Protein AF-A0A9X9M8Z0-F1 (afdb_monomer)

Foldseek 3Di:
DDDDDPDQPFPCDPPNQKTKGWDFKDKDWDPDDPDDDPPPDDDPDPPPPTDIDMDGDDPVFATWMWMAGPVGDIWIDGPPRTD

Nearest PDB structures (foldseek):
  6nxf-assembly1_A  TM=8.546E-01  e=4.413E-05  Mus musculus
  6hfg-assembly1_B-2  TM=9.317E-01  e=2.364E-04  Mus musculus
  6nxf-assembly1_B  TM=8.734E-01  e=1.051E-04  Mus musculus
  4nn7-assembly1_C  TM=2.201E-01  e=4.433E+00  Mus musculus

InterPro domains:
  IPR029168 Meiotic recombination protein REC114-like [PF15165] (21-83)
  IPR029168 Meiotic recombination protein REC114-like [PTHR34921] (1-83)

Radius of gyration: 19.98 Å; Cα contacts (8 Å, |Δi|>4): 111; chains: 1; bounding box: 30×64×49 Å

Solvent-accessible surface area (backbone atoms only — not comparable to full-atom values): 5448 Å² total; per-residue (Å²): 135,86,82,80,86,80,70,78,78,56,69,60,55,98,57,92,55,44,49,44,45,78,43,67,67,50,73,44,82,40,78,53,80,90,78,73,79,86,68,87,84,74,78,94,81,68,80,65,66,78,43,67,53,73,45,64,45,38,90,91,68,24,54,30,35,38,37,42,32,78,90,69,54,74,45,39,29,36,64,95,44,81,101

Mean predicted aligned error: 13.57 Å

pLDDT: mean 74.82, std 21.82, range [36.62, 96.88]

Structure (mmCIF, N/CA/C/O backbone):
data_AF-A0A9X9M8Z0-F1
#
_entry.id   AF-A0A9X9M8Z0-F1
#
loop_
_atom_site.group_PDB
_atom_site.id
_atom_site.type_symbol
_atom_site.label_atom_id
_atom_site.label_alt_id
_atom_site.label_comp_id
_atom_site.label_asym_id
_atom_site.label_entity_id
_atom_site.label_seq_id
_atom_site.pdbx_PDB_ins_code
_atom_site.Cartn_x
_atom_site.Cartn_y
_atom_site.Cartn_z
_atom_site.occupancy
_atom_site.B_iso_or_equiv
_atom_site.auth_seq_id
_atom_site.auth_comp_id
_atom_site.auth_asym_id
_atom_site.auth_atom_id
_atom_site.pdbx_PDB_model_num
ATOM 1 N N . MET A 1 1 ? -5.084 -36.329 2.352 1.00 36.62 1 MET A N 1
ATOM 2 C CA . MET A 1 1 ? -6.244 -35.414 2.359 1.00 36.62 1 MET A CA 1
ATOM 3 C C . MET A 1 1 ? -5.660 -34.022 2.575 1.00 36.62 1 MET A C 1
ATOM 5 O O . MET A 1 1 ? -5.164 -33.796 3.665 1.00 36.62 1 MET A O 1
ATOM 9 N N . ALA A 1 2 ? -5.214 -33.369 1.492 1.00 46.50 2 ALA A N 1
ATOM 10 C CA . ALA A 1 2 ? -5.807 -32.143 0.916 1.00 46.50 2 ALA A CA 1
ATOM 11 C C . ALA A 1 2 ? -5.807 -30.974 1.934 1.00 46.50 2 ALA A C 1
ATOM 13 O O . ALA A 1 2 ? -6.299 -31.148 3.037 1.00 46.50 2 ALA A O 1
ATOM 14 N N . GLU A 1 3 ? -5.253 -29.790 1.665 1.00 42.56 3 GLU A N 1
ATOM 15 C CA . GLU A 1 3 ? -5.328 -29.050 0.406 1.00 42.56 3 GLU A CA 1
ATOM 16 C C . GLU A 1 3 ? -4.319 -27.876 0.356 1.00 42.56 3 GLU A C 1
ATOM 18 O O . GLU A 1 3 ? -3.997 -27.278 1.378 1.00 42.56 3 GLU A O 1
ATOM 23 N N . ALA A 1 4 ? -3.881 -27.586 -0.874 1.00 42.59 4 ALA A N 1
ATOM 24 C CA . ALA A 1 4 ? -3.504 -26.299 -1.466 1.00 42.59 4 ALA A CA 1
ATOM 25 C C . ALA A 1 4 ? -2.496 -25.370 -0.765 1.00 42.59 4 ALA A C 1
ATOM 27 O O . ALA A 1 4 ? -2.797 -24.622 0.163 1.00 42.59 4 ALA A O 1
ATOM 28 N N . GLY A 1 5 ? -1.316 -25.286 -1.389 1.00 48.41 5 GLY A N 1
ATOM 29 C CA . GLY A 1 5 ? -0.464 -24.110 -1.318 1.00 48.41 5 GLY A CA 1
ATOM 30 C C . GLY A 1 5 ? -1.227 -22.855 -1.739 1.00 48.41 5 GLY A C 1
ATOM 31 O O . GLY A 1 5 ? -1.810 -22.787 -2.819 1.00 48.41 5 GLY A O 1
ATOM 32 N N . LYS A 1 6 ? -1.197 -21.843 -0.876 1.00 46.12 6 LYS A N 1
ATOM 33 C CA . LYS A 1 6 ? -1.539 -20.473 -1.241 1.00 46.12 6 LYS A CA 1
ATOM 34 C C . LYS A 1 6 ? -0.239 -19.772 -1.592 1.00 46.12 6 LYS A C 1
ATOM 36 O O . LYS A 1 6 ? 0.3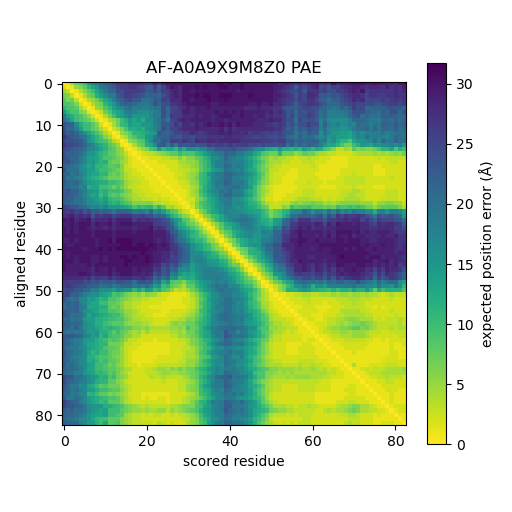29 -19.040 -0.786 1.00 46.12 6 LYS A O 1
ATOM 41 N N . GLU A 1 7 ? 0.262 -20.062 -2.786 1.00 43.53 7 GLU A N 1
ATOM 42 C CA . GLU A 1 7 ? 1.255 -19.193 -3.403 1.00 43.53 7 GLU A CA 1
ATOM 43 C C . GLU A 1 7 ? 0.590 -17.817 -3.526 1.00 43.53 7 GLU A C 1
ATOM 45 O O . GLU A 1 7 ? -0.552 -17.744 -4.000 1.00 43.53 7 GLU A O 1
ATOM 50 N N . PRO A 1 8 ? 1.204 -16.720 -3.046 1.00 49.59 8 PRO A N 1
ATOM 51 C CA . PRO A 1 8 ? 0.699 -15.414 -3.403 1.00 49.59 8 PRO A CA 1
ATOM 52 C C . PRO A 1 8 ? 0.784 -15.372 -4.922 1.00 49.59 8 PRO A C 1
A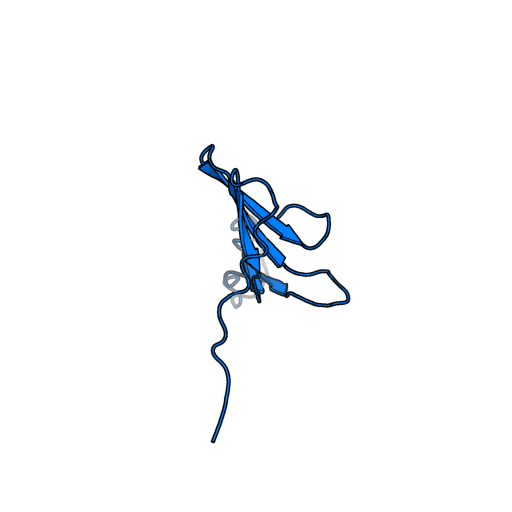TOM 54 O O . PRO A 1 8 ? 1.878 -15.407 -5.482 1.00 49.59 8 PRO A O 1
ATOM 57 N N . ALA A 1 9 ? -0.376 -15.373 -5.579 1.00 46.94 9 ALA A N 1
ATOM 58 C CA . ALA A 1 9 ? -0.484 -15.059 -6.985 1.00 46.94 9 ALA A CA 1
ATOM 59 C C . ALA A 1 9 ? 0.053 -13.635 -7.132 1.00 46.94 9 ALA A C 1
ATOM 61 O O . ALA A 1 9 ? -0.681 -12.654 -7.016 1.00 46.94 9 ALA A O 1
ATOM 62 N N . GLY A 1 10 ? 1.371 -13.525 -7.292 1.00 50.16 10 GLY A N 1
ATOM 63 C CA . GLY A 1 10 ? 1.995 -12.357 -7.853 1.00 50.16 10 GLY A CA 1
ATOM 64 C C . GLY A 1 10 ? 1.344 -12.235 -9.210 1.00 50.16 10 GLY A C 1
ATOM 65 O O . GLY A 1 10 ? 1.637 -13.018 -10.113 1.00 50.16 10 GLY A O 1
ATOM 66 N N . LEU A 1 11 ? 0.393 -11.312 -9.321 1.00 53.47 11 LEU A N 1
ATOM 67 C CA . LEU A 1 11 ? -0.112 -10.835 -10.594 1.00 53.47 11 LEU A CA 1
ATOM 68 C C . LEU A 1 11 ? 1.063 -10.096 -11.237 1.00 53.47 11 LEU A C 1
ATOM 70 O O . LEU A 1 11 ? 1.150 -8.874 -11.216 1.00 53.47 11 LEU A O 1
ATOM 74 N N . GLY A 1 12 ? 2.051 -10.863 -11.694 1.00 48.91 12 GLY A N 1
ATOM 75 C CA . GLY A 1 12 ? 3.177 -10.360 -12.442 1.00 48.91 12 GLY A CA 1
ATOM 76 C C . GLY A 1 12 ? 2.601 -9.842 -13.739 1.00 48.91 12 GLY A C 1
ATOM 77 O O . GLY A 1 12 ? 2.205 -10.627 -14.600 1.00 48.91 12 GLY A O 1
ATOM 78 N N . PHE A 1 13 ? 2.508 -8.520 -13.862 1.00 51.09 13 PHE A N 1
ATOM 79 C CA . PHE A 1 13 ? 2.272 -7.906 -15.154 1.00 51.09 13 PHE A CA 1
ATOM 80 C C . PHE A 1 13 ? 3.278 -8.492 -16.160 1.00 51.09 13 PHE A C 1
ATOM 82 O O . PHE A 1 13 ? 4.454 -8.666 -15.818 1.00 51.09 13 PHE A O 1
ATOM 89 N N . PRO A 1 14 ? 2.846 -8.824 -17.389 1.00 50.72 14 PRO A N 1
ATOM 90 C CA . PRO A 1 14 ? 3.732 -9.339 -18.422 1.00 50.72 14 PRO A CA 1
ATOM 91 C C . PRO A 1 14 ? 4.678 -8.209 -18.847 1.00 50.72 14 PRO A C 1
ATOM 93 O O . PRO A 1 14 ? 4.379 -7.408 -19.725 1.00 50.72 14 PRO A O 1
ATOM 96 N N . GLY A 1 15 ? 5.797 -8.093 -18.143 1.00 58.09 15 GLY A N 1
ATOM 97 C CA . GLY A 1 15 ? 6.738 -6.989 -18.265 1.00 58.09 15 GLY A CA 1
ATOM 98 C C . GLY A 1 15 ? 7.404 -6.776 -16.919 1.00 58.09 15 GLY A C 1
ATOM 99 O O . GLY A 1 15 ? 6.921 -5.985 -16.119 1.00 58.09 15 GLY A O 1
ATOM 100 N N . GLY A 1 16 ? 8.488 -7.513 -16.658 1.00 68.06 16 GLY A N 1
ATOM 101 C CA . GLY A 1 16 ? 9.202 -7.615 -15.373 1.00 68.06 16 GLY A CA 1
ATOM 102 C C . GLY A 1 16 ? 9.842 -6.329 -14.823 1.00 68.06 16 GLY A C 1
ATOM 103 O O . GLY A 1 16 ? 10.874 -6.394 -14.167 1.00 68.06 16 GLY A O 1
ATOM 104 N N . GLY A 1 17 ? 9.260 -5.160 -15.091 1.00 83.25 17 GLY A N 1
ATOM 105 C CA . GLY A 1 17 ? 9.637 -3.871 -14.522 1.00 83.25 17 GLY A CA 1
ATOM 106 C C . GLY A 1 17 ? 8.939 -3.539 -13.198 1.00 83.25 17 GLY A C 1
ATOM 107 O O . GLY A 1 17 ? 9.257 -2.506 -12.608 1.00 83.25 17 GLY A O 1
ATOM 108 N N . ALA A 1 18 ? 8.003 -4.370 -12.725 1.00 87.12 18 ALA A N 1
ATOM 109 C CA . ALA A 1 18 ? 7.281 -4.150 -11.474 1.00 87.12 18 ALA A CA 1
ATOM 110 C C . ALA A 1 18 ? 6.912 -5.462 -10.772 1.00 87.12 18 ALA A C 1
ATOM 112 O O . ALA A 1 18 ? 6.490 -6.421 -11.417 1.00 87.12 18 ALA A O 1
ATOM 113 N N . ALA A 1 19 ? 7.027 -5.474 -9.447 1.00 90.81 19 ALA A N 1
ATOM 114 C CA . ALA A 1 19 ? 6.503 -6.521 -8.583 1.00 90.81 19 ALA A CA 1
ATOM 115 C C . ALA A 1 19 ? 5.277 -5.996 -7.828 1.00 90.81 19 ALA A C 1
ATOM 117 O O . ALA A 1 19 ? 5.252 -4.835 -7.406 1.00 90.81 19 ALA A O 1
ATOM 118 N N . GLN A 1 20 ? 4.257 -6.844 -7.687 1.00 93.69 20 GLN A N 1
ATOM 119 C CA . GLN A 1 20 ? 2.990 -6.479 -7.066 1.00 93.69 20 GLN A CA 1
ATOM 120 C C . GLN A 1 20 ? 2.528 -7.490 -6.029 1.00 93.69 20 GLN A C 1
ATOM 122 O O . GLN A 1 20 ? 2.657 -8.700 -6.225 1.00 93.69 20 GLN A O 1
ATOM 127 N N . TRP A 1 21 ? 1.927 -6.976 -4.957 1.00 95.81 21 TRP A N 1
ATOM 128 C CA . TRP A 1 21 ? 1.380 -7.773 -3.866 1.00 95.81 21 TRP A CA 1
ATOM 129 C C . TRP A 1 21 ? -0.014 -7.267 -3.485 1.00 95.81 21 TRP A C 1
ATOM 131 O O . TRP A 1 21 ? -0.158 -6.090 -3.144 1.00 95.81 21 TRP A O 1
ATOM 141 N N . PRO A 1 22 ? -1.049 -8.125 -3.509 1.00 95.38 22 PRO A N 1
ATOM 142 C CA . PRO A 1 22 ? -2.357 -7.752 -2.989 1.00 95.38 22 PRO A CA 1
ATOM 143 C C . PRO A 1 22 ? -2.278 -7.563 -1.468 1.00 95.38 22 PRO A C 1
ATOM 145 O O . PRO A 1 22 ? -1.702 -8.391 -0.758 1.00 95.38 22 PRO A O 1
ATOM 148 N N . LEU A 1 23 ? -2.877 -6.490 -0.957 1.00 96.69 23 LEU A N 1
ATOM 149 C CA . LEU A 1 23 ? -2.953 -6.210 0.479 1.00 96.69 23 LEU A CA 1
ATOM 150 C C . LEU A 1 23 ? -4.364 -6.499 0.997 1.00 96.69 23 LEU A C 1
ATOM 152 O O . LEU A 1 23 ? -5.342 -6.338 0.277 1.00 96.69 23 LEU A O 1
ATOM 156 N N . GLN A 1 24 ? -4.490 -6.906 2.260 1.00 95.62 24 GLN A N 1
ATOM 157 C CA . GLN A 1 24 ? -5.801 -7.023 2.917 1.00 95.62 24 GLN A CA 1
ATOM 158 C C . GLN A 1 24 ? -6.258 -5.683 3.500 1.00 95.62 24 GLN A C 1
ATOM 160 O O . GLN A 1 24 ? -7.430 -5.333 3.414 1.00 95.62 24 GLN A O 1
ATOM 165 N N . ARG A 1 25 ? -5.316 -4.932 4.079 1.00 96.06 25 ARG A N 1
ATOM 166 C CA . ARG A 1 25 ? -5.572 -3.680 4.784 1.00 96.06 25 ARG A CA 1
ATOM 167 C C . ARG A 1 25 ? -4.361 -2.757 4.701 1.00 96.06 25 ARG A C 1
ATOM 169 O O . ARG A 1 25 ? -3.226 -3.225 4.775 1.00 96.06 25 ARG A O 1
ATOM 176 N N . TYR A 1 26 ? -4.610 -1.458 4.607 1.00 96.12 26 TYR A N 1
ATOM 177 C CA . TYR A 1 26 ? -3.614 -0.393 4.677 1.00 96.12 26 TYR A CA 1
ATOM 178 C C . TYR A 1 26 ? -4.053 0.661 5.700 1.00 96.12 26 TYR A C 1
ATOM 180 O O . TYR A 1 26 ? -5.222 1.027 5.761 1.00 96.12 26 TYR A O 1
ATOM 188 N N . GLY A 1 27 ? -3.127 1.136 6.531 1.00 94.94 27 GLY A N 1
ATOM 189 C CA . GLY A 1 27 ? -3.402 2.122 7.573 1.00 94.94 27 GLY A CA 1
ATOM 190 C C . GLY A 1 27 ? -2.525 3.354 7.412 1.00 94.94 27 GLY A C 1
ATOM 191 O O . GLY A 1 27 ? -1.303 3.238 7.356 1.00 94.94 27 GLY A O 1
ATOM 192 N N . ARG A 1 28 ? -3.140 4.537 7.395 1.00 94.06 28 ARG A N 1
ATOM 193 C CA . ARG A 1 28 ? -2.435 5.812 7.532 1.00 94.06 28 ARG A CA 1
ATOM 194 C C . ARG A 1 28 ? -2.544 6.307 8.956 1.00 94.06 28 ARG A C 1
ATOM 196 O O . ARG A 1 28 ? -3.644 6.482 9.477 1.00 94.06 28 ARG A O 1
ATOM 203 N N . PHE A 1 29 ? -1.399 6.565 9.564 1.00 90.88 29 PHE A N 1
ATOM 204 C CA . PHE A 1 29 ? -1.347 7.244 10.844 1.00 90.88 29 PHE A CA 1
ATOM 205 C C . PHE A 1 29 ? -1.838 8.685 10.678 1.00 90.88 29 PHE A C 1
ATOM 207 O O . PHE A 1 29 ? -1.309 9.425 9.848 1.00 90.88 29 PHE A O 1
ATOM 214 N N . MET A 1 30 ? -2.842 9.077 11.458 1.00 88.31 30 MET A N 1
ATOM 215 C CA . MET A 1 30 ? -3.318 10.453 11.547 1.00 88.31 30 MET A CA 1
ATOM 216 C C . MET A 1 30 ? -2.917 10.982 12.928 1.00 88.31 30 MET A C 1
ATOM 218 O O . MET A 1 30 ? -3.547 10.612 13.925 1.00 88.31 30 MET A O 1
ATOM 222 N N . PRO A 1 31 ? -1.864 11.814 13.020 1.00 81.62 31 PRO A N 1
ATOM 223 C CA . PRO A 1 31 ? -1.546 12.488 14.263 1.00 81.62 31 PRO A CA 1
ATOM 224 C C . PRO A 1 31 ? -2.723 13.388 14.622 1.00 81.62 31 PRO A C 1
ATOM 226 O O . PRO A 1 31 ? -3.135 14.242 13.835 1.00 81.62 31 PRO A O 1
ATOM 229 N N . SER A 1 32 ? -3.275 13.190 15.806 1.00 71.44 32 SER A N 1
ATOM 230 C CA . SER A 1 32 ? -4.265 14.089 16.366 1.00 71.44 32 SER A CA 1
ATOM 231 C C . SER A 1 32 ? -3.615 15.454 16.575 1.00 71.44 32 SER A C 1
ATOM 233 O O . SER A 1 32 ? -2.564 15.539 17.206 1.00 71.44 32 SER A O 1
ATOM 235 N N . GLY A 1 33 ? -4.182 16.510 15.992 1.00 58.88 33 GLY A N 1
ATOM 236 C CA . GLY A 1 33 ? -3.558 17.830 15.978 1.00 58.88 33 GLY A CA 1
ATOM 237 C C . GLY A 1 33 ? -3.263 18.359 17.382 1.00 58.88 33 GLY A C 1
ATOM 238 O O . GLY A 1 33 ? -4.172 18.606 18.166 1.00 58.88 33 GLY A O 1
ATOM 239 N N . THR A 1 34 ? -1.988 18.593 17.682 1.00 55.16 34 THR A N 1
ATOM 240 C CA . THR A 1 34 ? -1.549 19.444 18.792 1.00 55.16 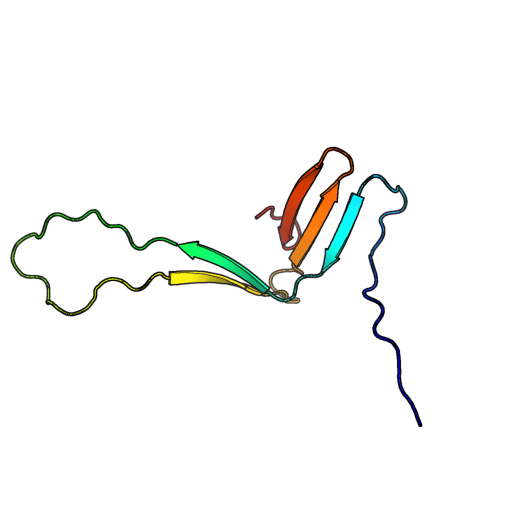34 THR A CA 1
ATOM 241 C C . THR A 1 34 ? -1.636 20.890 18.310 1.00 55.16 34 THR A C 1
ATOM 243 O O . THR A 1 34 ? -0.679 21.414 17.743 1.00 55.16 34 THR A O 1
ATOM 246 N N . GLY A 1 35 ? -2.805 21.523 18.415 1.00 52.94 35 GLY A N 1
ATOM 247 C CA . GLY A 1 35 ? -2.988 22.812 17.747 1.00 52.94 35 GLY A CA 1
ATOM 248 C C . GLY A 1 35 ? -4.237 23.606 18.091 1.00 52.94 35 GLY A C 1
ATOM 249 O O . GLY A 1 35 ? -4.684 24.374 17.250 1.00 52.94 35 GLY A O 1
ATOM 250 N N . GLU A 1 36 ? -4.782 23.473 19.296 1.00 42.84 36 GLU A N 1
ATOM 251 C CA . GLU A 1 36 ? -5.675 24.492 19.843 1.00 42.84 36 GLU A CA 1
ATOM 252 C C . GLU A 1 36 ? -5.198 24.885 21.240 1.00 42.84 36 GLU A C 1
ATOM 254 O O . GLU A 1 36 ? -5.123 24.080 22.168 1.00 42.84 36 GLU A O 1
ATOM 259 N N . THR A 1 37 ? -4.773 26.144 21.352 1.00 49.28 37 THR A N 1
ATOM 260 C CA . THR A 1 37 ? -4.552 26.841 22.618 1.00 49.28 37 THR A CA 1
ATOM 261 C C . THR A 1 37 ? -5.765 26.590 23.517 1.00 49.28 37 THR A C 1
ATOM 263 O O . THR A 1 37 ? -6.878 26.758 23.018 1.00 49.28 37 THR A O 1
ATOM 266 N N . PRO A 1 38 ? -5.604 26.226 24.805 1.00 43.41 38 PRO A N 1
ATOM 267 C CA . PRO A 1 38 ? -6.739 25.971 25.680 1.00 43.41 38 PRO A CA 1
ATOM 268 C C . PRO A 1 38 ? -7.555 27.256 25.857 1.00 43.41 38 PRO A C 1
ATOM 270 O O . PRO A 1 38 ? -7.266 28.104 26.703 1.00 43.41 38 PRO A O 1
ATOM 273 N N . GLY A 1 39 ? -8.581 27.417 25.027 1.00 43.88 39 GLY A N 1
ATOM 274 C CA . GLY A 1 39 ? -9.677 28.330 25.271 1.00 43.88 39 GLY A CA 1
ATOM 275 C C . GLY A 1 39 ? -10.465 27.761 26.436 1.00 43.88 39 GLY A C 1
ATOM 276 O O . GLY A 1 39 ? -11.230 26.822 26.260 1.00 43.88 39 GLY A O 1
ATOM 277 N N . LEU A 1 40 ? -10.173 28.280 27.629 1.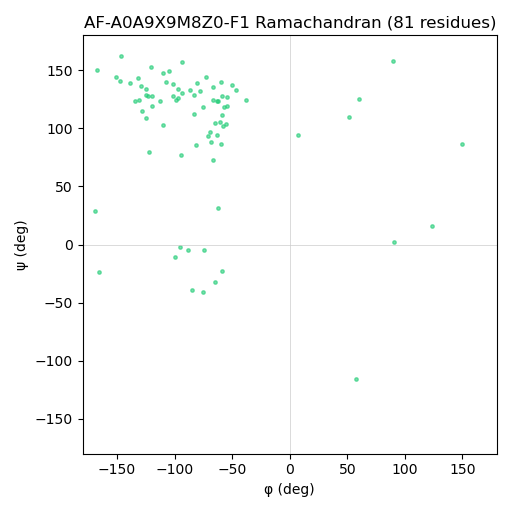00 50.56 40 LEU A N 1
ATOM 278 C CA . LEU A 1 40 ? -10.990 28.268 28.843 1.00 50.56 40 LEU A CA 1
ATOM 279 C C . LEU A 1 40 ? -12.277 27.409 28.738 1.00 50.56 40 LEU A C 1
ATOM 281 O O . LEU A 1 40 ? -13.315 27.894 28.296 1.00 50.56 40 LEU A O 1
ATOM 285 N N . GLY A 1 41 ? -12.214 26.146 29.180 1.00 52.09 41 GLY A N 1
ATOM 286 C CA . GLY A 1 41 ? -13.418 25.383 29.542 1.00 52.09 41 GLY A CA 1
ATOM 287 C C . GLY A 1 41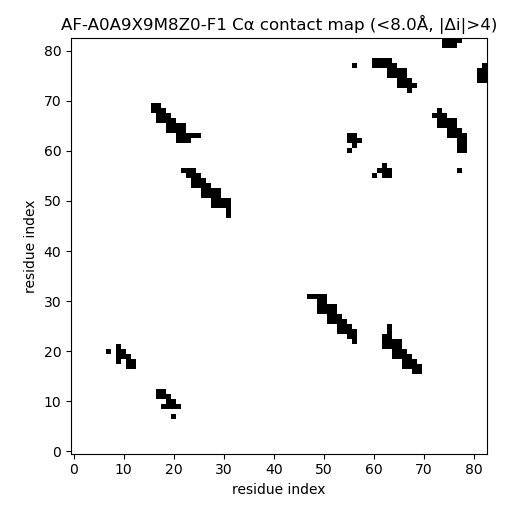 ? -13.683 24.046 28.846 1.00 52.09 41 GLY A C 1
ATOM 288 O O . GLY A 1 41 ? -14.810 23.571 28.954 1.00 52.09 41 GLY A O 1
ATOM 289 N N . GLN A 1 42 ? -12.716 23.413 28.172 1.00 48.50 42 GLN A N 1
ATOM 290 C CA . GLN A 1 42 ? -12.934 22.082 27.590 1.00 48.50 42 GLN A CA 1
ATOM 291 C C . GLN A 1 42 ? -12.311 20.961 28.439 1.00 48.50 42 GLN A C 1
ATOM 293 O O . GLN A 1 42 ? -11.152 21.022 28.843 1.00 48.50 42 GLN A O 1
ATOM 298 N N . ASP A 1 43 ? -13.162 19.985 28.741 1.00 42.06 43 ASP A N 1
ATOM 299 C CA . ASP A 1 43 ? -13.005 18.810 29.597 1.00 42.06 43 ASP A CA 1
ATOM 300 C C . ASP A 1 43 ? -11.622 18.125 29.530 1.00 42.06 43 ASP A C 1
ATOM 302 O O . ASP A 1 43 ? -11.140 17.708 28.474 1.00 42.06 43 ASP A O 1
ATOM 306 N N . VAL A 1 44 ? -10.982 17.988 30.696 1.00 50.19 44 VAL A N 1
ATOM 307 C CA . VAL A 1 44 ? -9.754 17.206 30.894 1.00 50.19 44 VAL A CA 1
ATOM 308 C C . VAL A 1 44 ? -10.123 15.726 30.781 1.00 50.19 44 VAL A C 1
ATOM 310 O O . VAL A 1 44 ? -10.525 15.108 31.761 1.00 50.19 44 VAL A O 1
ATOM 313 N N . GLY A 1 45 ? -9.999 15.146 29.587 1.00 43.84 45 GLY A N 1
ATOM 314 C CA . GLY A 1 45 ? -10.316 13.723 29.413 1.00 43.84 45 GLY A CA 1
ATOM 315 C C . GLY A 1 45 ? -9.849 13.052 28.125 1.00 43.84 45 GLY A C 1
ATOM 316 O O . GLY A 1 45 ? -9.633 11.844 28.126 1.00 43.84 45 GLY A O 1
ATOM 317 N N . ALA A 1 46 ? -9.626 13.790 27.039 1.00 46.72 46 ALA A N 1
ATOM 318 C CA . ALA A 1 46 ? -9.233 13.188 25.768 1.00 46.72 46 ALA A CA 1
ATOM 319 C C . ALA A 1 46 ? -7.899 13.757 25.282 1.00 46.72 46 ALA A C 1
ATOM 321 O O . ALA A 1 46 ? -7.846 14.588 24.379 1.00 46.72 46 ALA A O 1
ATOM 322 N N . ALA A 1 47 ? -6.794 13.263 25.849 1.00 46.38 47 ALA A N 1
ATOM 323 C CA . ALA A 1 47 ? -5.550 13.222 25.089 1.00 46.38 47 ALA A CA 1
ATOM 324 C C . ALA A 1 47 ? -5.865 12.437 23.809 1.00 46.38 47 ALA A C 1
ATOM 326 O O . ALA A 1 47 ? -6.111 11.230 23.860 1.00 46.38 47 ALA A O 1
ATOM 327 N N . SER A 1 48 ? -6.004 13.155 22.695 1.00 54.84 48 SER A N 1
ATOM 328 C CA . SER A 1 48 ? -6.548 12.603 21.464 1.00 54.84 48 SER A CA 1
ATOM 329 C C . SER A 1 48 ? -5.659 11.455 21.000 1.00 54.84 48 SER A C 1
ATOM 331 O O . SER A 1 48 ? -4.530 11.659 20.555 1.00 54.84 48 SER A O 1
ATOM 333 N N . SER A 1 49 ? -6.143 10.228 21.192 1.00 55.31 49 SER A N 1
ATOM 334 C CA . SER A 1 49 ? -5.388 9.019 20.884 1.00 55.31 49 SER A CA 1
ATOM 335 C C . SER A 1 49 ? -5.037 9.016 19.396 1.00 55.31 49 SER A C 1
ATOM 337 O O . SER A 1 49 ? -5.882 9.408 18.585 1.00 55.31 49 SER A O 1
ATOM 339 N N . PRO A 1 50 ? -3.819 8.598 19.010 1.00 59.81 50 PRO A N 1
ATOM 340 C CA . PRO A 1 50 ? -3.450 8.532 17.605 1.00 59.81 50 PRO A CA 1
ATOM 341 C C . PRO A 1 50 ? -4.474 7.695 16.838 1.00 59.81 50 PRO A C 1
ATOM 343 O O . PRO A 1 50 ? -4.688 6.520 17.145 1.00 59.81 50 PRO A O 1
ATOM 346 N N . THR A 1 51 ? -5.126 8.314 15.856 1.00 85.69 51 THR A N 1
ATOM 347 C CA . THR A 1 51 ? -6.183 7.666 15.080 1.00 85.69 51 THR A CA 1
ATOM 348 C C . THR A 1 51 ? -5.584 7.127 13.785 1.00 85.69 51 THR A C 1
ATOM 350 O O . THR A 1 51 ? -4.820 7.805 13.103 1.00 85.69 51 THR A O 1
ATOM 353 N N . TRP A 1 52 ? -5.904 5.888 13.429 1.00 89.19 52 TRP A N 1
ATOM 354 C CA . TRP A 1 52 ? -5.495 5.302 12.154 1.00 89.19 52 TRP A CA 1
ATOM 355 C C . TRP A 1 52 ? -6.636 5.434 11.151 1.00 89.19 52 TRP A C 1
ATOM 357 O O . TRP A 1 52 ? -7.748 4.981 11.417 1.00 89.19 52 TRP A O 1
ATOM 367 N N . LYS A 1 53 ? -6.367 6.012 9.976 1.00 91.75 53 LYS A N 1
ATOM 368 C CA . LYS A 1 53 ? -7.276 5.910 8.832 1.00 91.75 53 LYS A CA 1
ATOM 369 C C . LY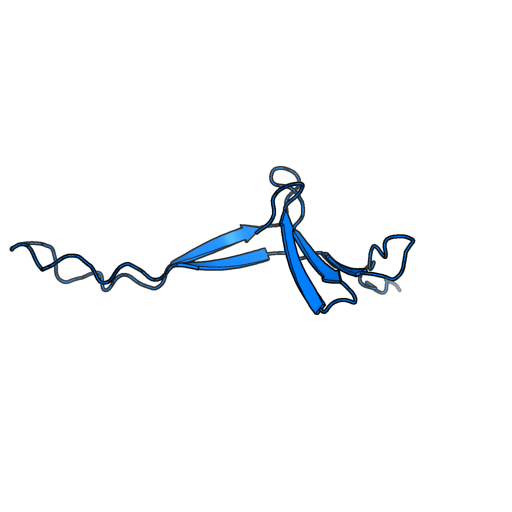S A 1 53 ? -7.010 4.588 8.125 1.00 91.75 53 LYS A C 1
ATOM 371 O O . LYS A 1 53 ? -5.940 4.403 7.549 1.00 91.75 53 LYS A O 1
ATOM 376 N N . VAL A 1 54 ? -7.975 3.681 8.187 1.00 92.88 54 VAL A N 1
ATOM 377 C CA . VAL A 1 54 ? -7.855 2.323 7.655 1.00 92.88 54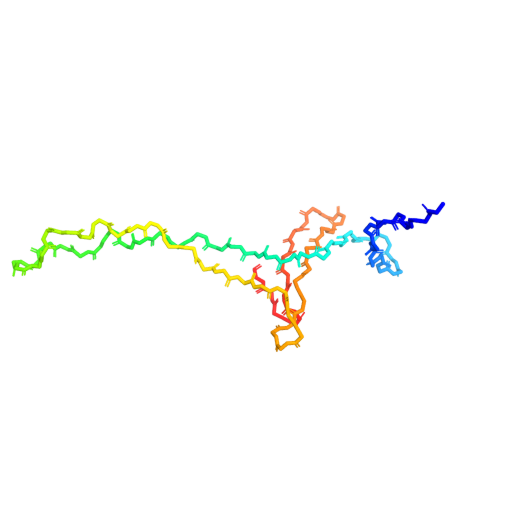 VAL A CA 1
ATOM 378 C C . VAL A 1 54 ? -8.566 2.215 6.308 1.00 92.88 54 VAL A C 1
ATOM 380 O O . VAL A 1 54 ? -9.649 2.764 6.124 1.00 92.88 54 VAL A O 1
ATOM 383 N N . PHE A 1 55 ? -7.927 1.515 5.380 1.00 95.00 55 PHE A N 1
ATOM 384 C CA . PHE A 1 55 ? -8.447 1.123 4.080 1.00 95.00 55 PHE A CA 1
ATOM 385 C C . PHE A 1 55 ? -8.428 -0.403 4.026 1.00 95.00 55 PHE A C 1
ATOM 387 O O . PHE A 1 55 ? -7.389 -1.010 4.291 1.00 95.00 55 PHE A O 1
ATOM 394 N N . ASP A 1 56 ? -9.552 -1.016 3.680 1.00 94.62 56 ASP A N 1
ATOM 395 C CA . ASP A 1 56 ? -9.684 -2.462 3.524 1.00 94.62 56 ASP A CA 1
ATOM 396 C C . ASP A 1 56 ? -9.875 -2.815 2.045 1.00 94.62 56 ASP A C 1
ATOM 398 O O . ASP A 1 56 ? -10.471 -2.056 1.279 1.00 94.62 56 ASP A O 1
ATOM 402 N N . SER A 1 57 ? -9.367 -3.978 1.647 1.00 94.50 57 SER A N 1
ATOM 403 C CA . SER A 1 57 ? -9.621 -4.543 0.323 1.00 94.50 57 SER A CA 1
ATOM 404 C C . SER A 1 57 ? -11.025 -5.127 0.250 1.00 94.50 57 SER A C 1
ATOM 406 O O . SER A 1 57 ? -11.331 -6.090 0.953 1.00 94.50 57 SER A O 1
ATOM 408 N N . SER A 1 58 ? -11.857 -4.592 -0.637 1.00 91.56 58 SER A N 1
ATOM 409 C CA . SER A 1 58 ? -13.238 -5.040 -0.820 1.00 91.56 58 SER A CA 1
ATOM 410 C C . SER A 1 58 ? -13.685 -4.915 -2.275 1.00 91.56 58 SER A C 1
ATOM 412 O O . SER A 1 58 ? -13.075 -4.203 -3.073 1.00 91.56 58 SER A O 1
ATOM 414 N N . GLU A 1 59 ? -14.765 -5.610 -2.627 1.00 90.81 59 GLU A N 1
ATOM 415 C CA . GLU A 1 59 ? -15.400 -5.482 -3.944 1.00 90.81 59 GLU A CA 1
ATOM 416 C C . GLU A 1 59 ? -15.992 -4.081 -4.178 1.00 90.81 59 GLU A C 1
ATOM 418 O O . GLU A 1 59 ? -15.947 -3.578 -5.297 1.00 90.81 59 GLU A O 1
ATOM 423 N N . GLU A 1 60 ? -16.477 -3.423 -3.120 1.00 90.88 60 GLU A N 1
ATOM 424 C CA . GLU A 1 60 ? -17.107 -2.099 -3.189 1.00 90.88 60 GLU A CA 1
ATOM 425 C C . GLU A 1 60 ? -16.096 -0.958 -3.371 1.00 90.88 60 GLU A C 1
ATOM 427 O O . GLU A 1 60 ? -16.337 -0.029 -4.138 1.00 90.88 60 GLU A O 1
ATOM 432 N N . SER A 1 61 ? -14.958 -1.023 -2.672 1.00 87.62 61 SER A N 1
ATOM 433 C CA . SER A 1 61 ? -13.950 0.047 -2.643 1.00 87.62 61 SER A CA 1
ATOM 434 C C . SER A 1 61 ? -12.772 -0.237 -3.574 1.00 87.62 61 SER A C 1
ATOM 436 O O . SER A 1 61 ? -11.952 0.642 -3.832 1.00 87.62 61 SER A O 1
ATOM 438 N N . GLY A 1 62 ? -12.686 -1.461 -4.095 1.00 93.56 62 GLY A N 1
ATOM 439 C CA . GLY A 1 62 ? -11.559 -1.957 -4.865 1.00 93.56 62 GLY A CA 1
ATOM 440 C C . GLY A 1 62 ? -10.488 -2.612 -3.991 1.00 93.56 62 GLY A C 1
ATOM 441 O O . GLY A 1 62 ? -10.356 -2.358 -2.789 1.00 93.56 62 GLY A O 1
ATOM 442 N N . TYR A 1 63 ? -9.694 -3.469 -4.631 1.00 94.12 63 TYR A N 1
ATOM 443 C CA . TYR A 1 63 ? -8.602 -4.188 -3.985 1.00 94.12 63 TYR A CA 1
ATOM 444 C C . TYR A 1 63 ? -7.357 -3.311 -3.855 1.00 94.12 63 TYR A C 1
ATOM 446 O O . TYR A 1 63 ? -6.987 -2.586 -4.784 1.00 94.12 63 TYR A O 1
ATOM 454 N N . LEU A 1 64 ? -6.707 -3.411 -2.698 1.00 96.88 64 LEU A N 1
ATOM 455 C CA . LEU A 1 64 ? -5.433 -2.773 -2.415 1.00 96.88 64 LEU A CA 1
ATOM 456 C C . LEU A 1 64 ? -4.290 -3.554 -3.059 1.00 96.88 64 LEU A C 1
ATOM 458 O O . LEU A 1 64 ? -4.175 -4.770 -2.876 1.00 96.88 64 LEU A O 1
ATOM 462 N N . VAL A 1 65 ? -3.403 -2.843 -3.748 1.00 95.94 65 VAL A N 1
ATOM 463 C CA . VAL A 1 65 ? -2.210 -3.418 -4.370 1.00 95.94 65 VAL A CA 1
ATOM 464 C C . VAL A 1 65 ? -0.989 -2.592 -4.000 1.00 95.94 65 VAL A C 1
ATOM 466 O O . VAL A 1 65 ? -0.928 -1.389 -4.245 1.00 95.94 65 VAL A O 1
ATOM 469 N N . LEU A 1 66 ? 0.007 -3.261 -3.433 1.00 96.12 66 LEU A N 1
ATOM 470 C CA . LEU A 1 66 ? 1.354 -2.738 -3.293 1.00 96.12 66 LEU A CA 1
ATOM 471 C C . LEU A 1 66 ? 2.121 -2.980 -4.594 1.00 96.12 66 LEU A C 1
ATOM 473 O O . LEU A 1 66 ? 2.184 -4.118 -5.048 1.00 96.12 66 LEU A O 1
ATOM 477 N N . THR A 1 67 ? 2.744 -1.947 -5.156 1.00 95.06 67 THR A N 1
ATOM 478 C CA . THR A 1 67 ? 3.589 -2.041 -6.354 1.00 95.06 67 THR A CA 1
ATOM 479 C C . THR A 1 67 ? 4.973 -1.465 -6.078 1.00 95.06 67 THR A C 1
ATOM 481 O O . THR A 1 67 ? 5.090 -0.325 -5.628 1.00 95.06 67 THR A O 1
ATOM 484 N N . ILE A 1 68 ? 6.019 -2.229 -6.395 1.00 94.75 68 ILE A N 1
ATOM 485 C CA . ILE A 1 68 ? 7.411 -1.764 -6.390 1.00 94.75 68 ILE A CA 1
ATOM 486 C C . ILE A 1 68 ? 7.964 -1.923 -7.803 1.00 94.75 68 ILE A C 1
ATOM 488 O O . ILE A 1 68 ? 8.010 -3.032 -8.337 1.00 94.75 68 ILE A O 1
ATOM 492 N N . VAL A 1 69 ? 8.373 -0.816 -8.417 1.00 94.12 69 VAL A N 1
ATOM 493 C CA . VAL A 1 69 ? 8.974 -0.811 -9.761 1.00 94.12 69 VAL A CA 1
ATOM 494 C C . VAL A 1 69 ? 10.498 -0.884 -9.681 1.00 94.12 69 VAL A C 1
ATOM 496 O O . VAL A 1 69 ? 11.092 -0.470 -8.688 1.00 94.12 69 VAL A O 1
ATOM 499 N N . ILE A 1 70 ? 11.151 -1.354 -10.746 1.00 91.06 70 ILE A N 1
ATOM 500 C CA . ILE A 1 70 ? 12.618 -1.535 -10.798 1.00 91.06 70 ILE A CA 1
ATOM 501 C C . ILE A 1 70 ? 13.421 -0.251 -10.550 1.00 91.06 70 ILE A C 1
ATOM 503 O O . ILE A 1 70 ? 14.574 -0.319 -10.139 1.00 91.06 70 ILE A O 1
ATOM 507 N N . SER A 1 71 ? 12.822 0.921 -10.774 1.00 93.31 71 SER A N 1
ATOM 508 C CA . SER A 1 71 ? 13.441 2.214 -10.463 1.00 93.31 71 SER A CA 1
ATOM 509 C C . SER A 1 71 ? 13.456 2.534 -8.964 1.00 93.31 71 SER A C 1
ATOM 511 O O . SER A 1 71 ? 14.013 3.555 -8.573 1.00 93.31 71 SER A O 1
ATOM 513 N N . GLY A 1 72 ? 12.844 1.691 -8.128 1.00 92.62 72 GLY A N 1
ATOM 514 C CA . GLY A 1 72 ? 12.765 1.855 -6.679 1.00 92.62 72 GLY A CA 1
ATOM 515 C C . GLY A 1 72 ? 11.546 2.639 -6.192 1.00 92.62 72 GLY A C 1
ATOM 516 O O . GLY A 1 72 ? 11.413 2.845 -4.989 1.00 92.62 72 GLY A O 1
ATOM 517 N N . HIS A 1 73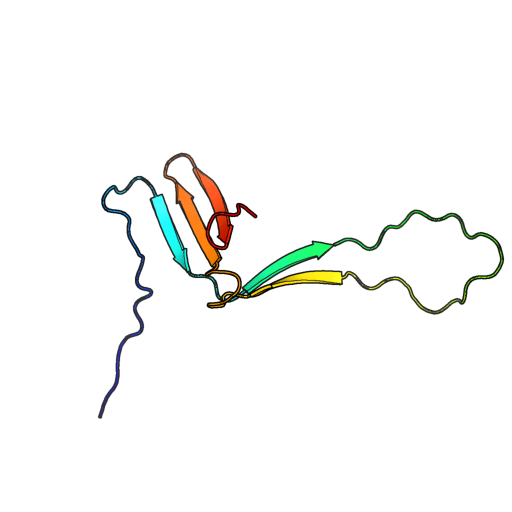 ? 10.641 3.065 -7.082 1.00 95.00 73 HIS A N 1
ATOM 518 C CA . HIS A 1 73 ? 9.398 3.704 -6.643 1.00 95.00 73 HIS A CA 1
ATOM 519 C C . HIS A 1 73 ? 8.442 2.676 -6.034 1.00 95.00 73 HIS A C 1
ATOM 521 O O . HIS A 1 73 ? 8.350 1.531 -6.487 1.00 95.00 73 HIS A O 1
ATOM 527 N N . PHE A 1 74 ? 7.717 3.126 -5.016 1.00 95.56 74 PHE A N 1
ATOM 528 C CA . PHE A 1 74 ? 6.784 2.341 -4.223 1.00 95.56 74 PHE A CA 1
ATOM 529 C C . PHE A 1 74 ? 5.415 3.018 -4.248 1.00 95.56 74 PHE A C 1
ATOM 531 O O . PHE A 1 74 ? 5.317 4.227 -4.040 1.00 95.56 74 PHE A O 1
ATOM 538 N N . PHE A 1 75 ? 4.368 2.229 -4.467 1.00 95.06 75 PHE A N 1
ATOM 539 C CA . PHE A 1 75 ? 2.994 2.704 -4.585 1.00 95.06 75 PHE A CA 1
ATOM 540 C C . PHE A 1 75 ? 2.048 1.767 -3.845 1.00 95.06 75 PHE A C 1
ATOM 542 O O . PHE A 1 75 ? 2.166 0.549 -3.977 1.00 95.06 75 PHE A O 1
ATOM 549 N N . ILE A 1 76 ? 1.068 2.319 -3.136 1.00 96.38 76 ILE A N 1
ATOM 550 C CA . ILE A 1 76 ? -0.107 1.567 -2.692 1.00 96.38 76 ILE A CA 1
ATOM 551 C C . ILE A 1 76 ? -1.288 2.140 -3.461 1.00 96.38 76 ILE A C 1
ATOM 553 O O . ILE A 1 76 ? -1.512 3.340 -3.415 1.00 96.38 76 ILE A O 1
ATOM 557 N N . SER A 1 77 ? -2.034 1.322 -4.191 1.00 95.88 77 SER A N 1
ATOM 558 C CA . SER A 1 77 ? -3.240 1.768 -4.891 1.00 95.88 77 SER A CA 1
ATOM 559 C C . SER A 1 77 ? -4.463 0.999 -4.422 1.00 95.88 77 SER A C 1
ATOM 561 O O . SER A 1 77 ? -4.353 -0.144 -3.985 1.00 95.88 77 SER A O 1
ATOM 563 N N . GLN A 1 78 ? -5.630 1.629 -4.521 1.00 95.50 78 GLN A N 1
ATOM 564 C CA . GLN A 1 78 ? -6.932 1.002 -4.336 1.00 95.50 78 GLN A CA 1
ATOM 565 C C . GLN A 1 78 ? -7.781 1.267 -5.580 1.00 95.50 78 GLN A C 1
ATOM 567 O O . GLN A 1 78 ? -8.170 2.408 -5.848 1.00 95.50 78 GLN A O 1
ATOM 572 N N . GLY A 1 79 ? -8.015 0.230 -6.389 1.00 90.31 79 GLY A N 1
ATOM 573 C CA . GLY A 1 79 ? -8.625 0.403 -7.711 1.00 90.31 79 GLY A CA 1
ATOM 574 C C . GLY A 1 79 ? -7.799 1.352 -8.592 1.00 90.31 79 GLY A C 1
ATOM 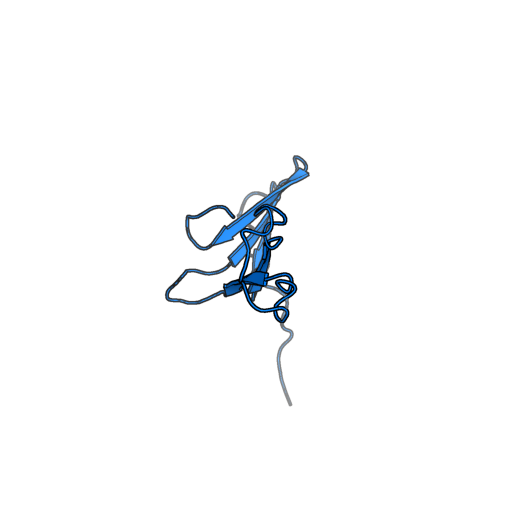575 O O . GLY A 1 79 ? -6.652 1.055 -8.918 1.00 90.31 79 GLY A O 1
ATOM 576 N N . GLN A 1 80 ? -8.373 2.502 -8.962 1.00 89.50 80 GLN A N 1
ATOM 577 C CA . GLN A 1 80 ? -7.702 3.551 -9.753 1.00 89.50 80 GLN A CA 1
ATOM 578 C C . GLN A 1 80 ? -7.082 4.675 -8.898 1.00 89.50 80 GLN A C 1
ATOM 580 O O . GLN A 1 80 ? -6.454 5.583 -9.440 1.00 89.50 80 GLN A O 1
ATOM 585 N N . THR A 1 81 ? -7.242 4.630 -7.573 1.00 93.94 81 THR A N 1
ATOM 586 C CA . THR A 1 81 ? -6.758 5.670 -6.654 1.00 93.94 81 THR A CA 1
ATOM 587 C C . THR A 1 81 ? -5.378 5.309 -6.117 1.00 93.94 81 THR A C 1
ATOM 589 O O . THR A 1 81 ? -5.187 4.208 -5.605 1.00 93.94 81 THR A O 1
ATOM 592 N N . LEU A 1 82 ? -4.423 6.240 -6.181 1.00 95.62 82 LEU A N 1
ATOM 593 C CA . LEU A 1 82 ? -3.125 6.104 -5.518 1.00 95.62 82 LEU A CA 1
ATOM 594 C C . LEU A 1 82 ? -3.210 6.604 -4.068 1.00 95.62 82 LEU A C 1
ATOM 596 O O . LEU A 1 82 ? -3.758 7.679 -3.807 1.00 95.62 82 LEU A O 1
ATOM 600 N N . LEU A 1 83 ? -2.670 5.814 -3.141 1.00 93.81 83 LEU A N 1
ATOM 601 C CA . LEU A 1 83 ? -2.616 6.075 -1.708 1.00 93.81 83 LEU A CA 1
ATOM 602 C C . LEU A 1 83 ? -1.188 6.407 -1.233 1.00 93.81 83 LEU A C 1
ATOM 604 O O . LEU A 1 83 ? -0.213 5.915 -1.829 1.00 93.81 83 LEU A O 1
#

Secondary structure (DSSP, 8-state):
-------------SSTTEEEEEESEEEEEEPPP------S---TT---PPEEEEEE-BTTTB-EEEEEETTS-EEEEETTEE-

Organism: Gulo gulo (NCBI:txid48420)

Sequence (83 aa):
MAEAGKEPAGLGFPGGGAAQWPLQRYGRFMPSGTGETPGLGQDVGAASSPTWKVFDSSEESGYLVLTIVISGHFFISQGQTLL